Protein AF-A0A7C9UUK6-F1 (afdb_monomer)

Radius of gyration: 20.57 Å; Cα contacts (8 Å, |Δi|>4): 82; chains: 1; bounding box: 44×15×64 Å

Secondary structure (DSSP, 8-state):
-HHHHHHHHHS--HHHHHHHHHHHHHHHHHHHHHHHHHHHHHHHHHHTT---TTS--S-HHHHHHHHHHHHHHHHHHHHHHHHHHHHHHH--

Organism: NCBI:txid908842

pLDDT: mean 72.05, std 8.3, range [51.25, 84.81]

Solvent-accessible surface area (backbone atoms only — not comparable to full-atom values): 4800 Å² total; per-residue (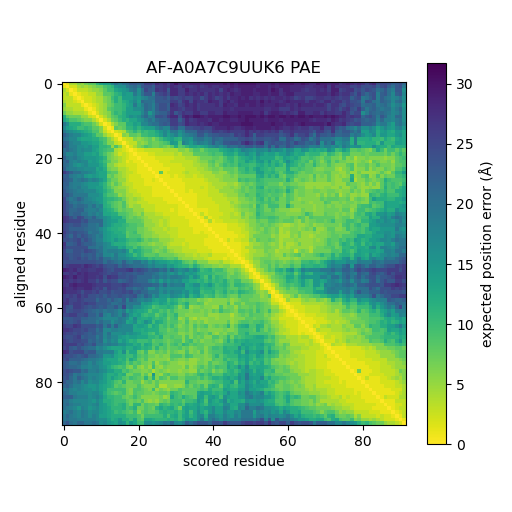Å²): 120,66,66,60,56,49,52,60,62,71,46,65,48,66,74,57,55,26,53,51,34,31,49,51,10,50,49,41,32,53,52,27,50,52,52,20,50,48,28,37,51,52,16,48,37,47,68,72,68,44,86,56,94,86,56,78,97,58,64,33,66,57,35,34,50,46,17,50,64,56,24,50,60,44,35,52,51,12,49,50,31,34,52,50,21,47,52,58,61,77,75,107

Nearest PDB structures (foldseek):
  3ja6-assembly1_I  TM=7.180E-01  e=5.378E+00  Escherichia coli
  7a0g-assembly1_JJJ  TM=5.455E-01  e=4.286E+00  Serratia marcescens
  7a0g-assembly1_III  TM=6.544E-01  e=6.024E+00  Serratia marcescens
  6s1k-assembly1_I  TM=4.742E-01  e=6.024E+00  Es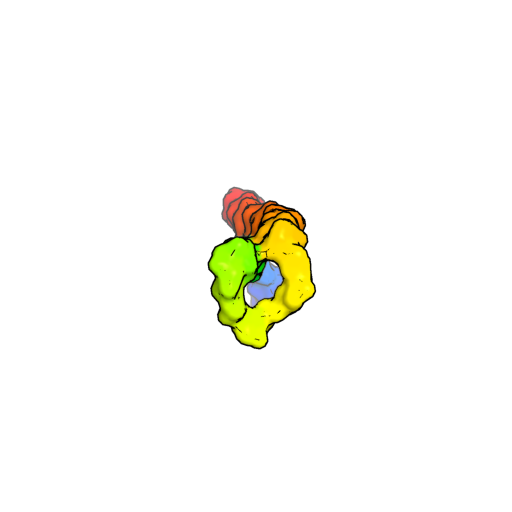cherichia coli str. K-12 substr. MG1655star

Mean predicted aligned error: 12.28 Å

Structure (mmCIF, N/CA/C/O backbone):
data_AF-A0A7C9UUK6-F1
#
_entry.id   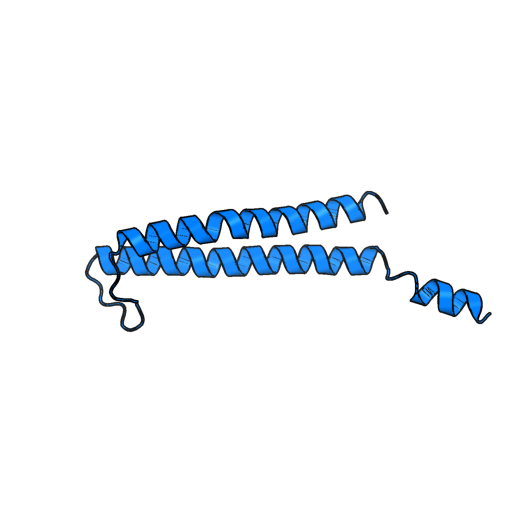AF-A0A7C9UUK6-F1
#
loop_
_atom_site.group_PDB
_atom_site.id
_atom_site.type_symbol
_atom_site.label_atom_id
_atom_site.label_alt_id
_atom_site.label_comp_id
_atom_site.label_asym_id
_atom_site.label_entity_id
_atom_site.label_seq_id
_atom_site.pdbx_PDB_ins_code
_atom_site.Cartn_x
_atom_site.Cartn_y
_atom_site.Cartn_z
_atom_site.occupancy
_atom_site.B_iso_or_equiv
_atom_site.auth_seq_id
_atom_site.auth_comp_id
_atom_site.auth_asym_id
_atom_site.auth_atom_id
_atom_site.pdbx_PDB_model_num
ATOM 1 N N . MET A 1 1 ? -16.878 -5.799 44.983 1.00 60.25 1 MET A N 1
ATOM 2 C CA . MET A 1 1 ? -15.705 -4.937 44.668 1.00 60.25 1 MET A CA 1
ATOM 3 C C . MET A 1 1 ? -14.717 -5.578 43.681 1.00 60.25 1 MET A C 1
ATOM 5 O O . MET A 1 1 ? -14.145 -4.858 42.871 1.00 60.25 1 MET A O 1
ATOM 9 N N . ILE A 1 2 ? -14.504 -6.903 43.712 1.00 61.56 2 ILE A N 1
ATOM 10 C CA . ILE A 1 2 ? -13.606 -7.602 42.767 1.00 61.56 2 ILE A CA 1
ATOM 11 C C . ILE A 1 2 ? -14.270 -7.801 41.392 1.00 61.56 2 ILE A C 1
ATOM 13 O O . ILE A 1 2 ? -13.632 -7.541 40.373 1.00 61.56 2 ILE A O 1
ATOM 17 N N . GLU A 1 3 ? -15.561 -8.145 41.350 1.00 58.78 3 GLU A N 1
ATOM 18 C CA . GLU A 1 3 ? -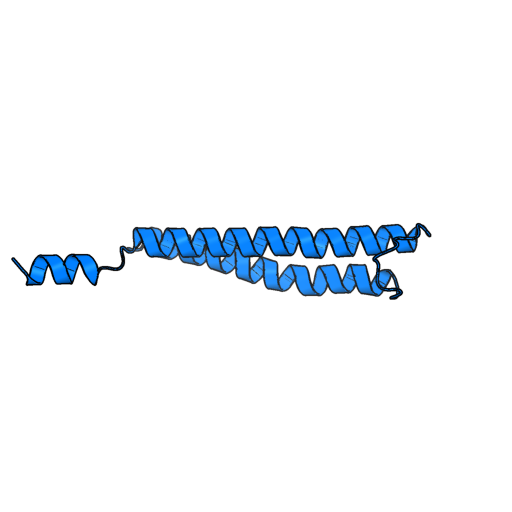16.315 -8.318 40.094 1.00 58.78 3 GLU A CA 1
ATOM 19 C C . GLU A 1 3 ? -16.361 -7.055 39.225 1.00 58.78 3 GLU A C 1
ATOM 21 O O . GLU A 1 3 ? -16.186 -7.145 38.013 1.00 58.78 3 GLU A O 1
ATOM 26 N N . ASP A 1 4 ? -16.478 -5.867 39.8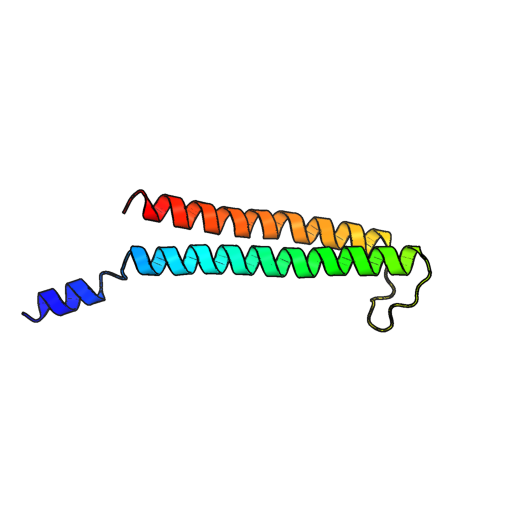26 1.00 60.34 4 ASP A N 1
ATOM 27 C CA . ASP A 1 4 ? -16.434 -4.597 39.086 1.00 60.34 4 ASP A CA 1
ATOM 28 C C . ASP A 1 4 ? -15.068 -4.327 38.448 1.00 60.34 4 ASP A C 1
ATOM 30 O O . ASP A 1 4 ? -14.979 -3.796 37.338 1.00 60.34 4 ASP A O 1
ATOM 34 N N . LYS A 1 5 ? -13.976 -4.711 39.121 1.00 61.12 5 LYS A N 1
ATOM 35 C CA . LYS A 1 5 ? -12.622 -4.597 38.562 1.00 61.12 5 LYS A CA 1
ATOM 36 C C . LYS A 1 5 ? -12.404 -5.583 37.415 1.00 61.12 5 LYS A C 1
ATOM 38 O O . LYS A 1 5 ? -11.718 -5.231 36.458 1.00 61.12 5 LYS A O 1
ATOM 43 N N . VAL A 1 6 ? -12.980 -6.783 37.491 1.00 62.66 6 VAL A N 1
ATOM 44 C CA . VAL A 1 6 ? -12.900 -7.792 36.423 1.00 62.66 6 VAL A CA 1
ATOM 45 C C . VAL A 1 6 ? -13.769 -7.390 35.227 1.00 62.66 6 VAL A C 1
ATOM 47 O O . VAL A 1 6 ? -13.264 -7.389 34.106 1.00 62.66 6 VAL A O 1
ATOM 50 N N . ARG A 1 7 ? -15.002 -6.905 35.443 1.00 58.94 7 ARG A N 1
ATOM 51 C CA . ARG A 1 7 ? -15.861 -6.338 34.382 1.00 58.94 7 ARG A CA 1
ATOM 52 C C . ARG A 1 7 ? -15.200 -5.171 33.650 1.00 58.94 7 ARG A C 1
ATOM 54 O O . ARG A 1 7 ? -15.247 -5.124 32.427 1.00 58.94 7 ARG A O 1
ATOM 61 N N . ARG A 1 8 ? -14.521 -4.265 34.364 1.00 57.81 8 ARG A N 1
ATOM 62 C CA . ARG A 1 8 ? -13.788 -3.143 33.742 1.00 57.81 8 ARG A CA 1
ATOM 63 C C . ARG A 1 8 ? -12.535 -3.559 32.965 1.00 57.81 8 ARG A C 1
ATOM 65 O O . ARG A 1 8 ? -12.098 -2.794 32.114 1.00 57.81 8 ARG A O 1
ATOM 72 N N . ARG A 1 9 ? -11.940 -4.725 33.253 1.00 56.75 9 ARG A N 1
ATOM 73 C CA . ARG A 1 9 ? -10.807 -5.270 32.478 1.00 56.75 9 ARG A CA 1
ATOM 74 C C . ARG A 1 9 ? -11.254 -6.130 31.293 1.00 56.75 9 ARG A C 1
ATOM 76 O O . ARG A 1 9 ? -10.558 -6.139 30.286 1.00 56.75 9 ARG A O 1
ATOM 83 N N . MET A 1 10 ? -12.385 -6.832 31.412 1.00 51.25 10 MET A N 1
ATOM 84 C CA . MET A 1 10 ? -12.992 -7.618 30.325 1.00 51.25 10 MET A CA 1
ATOM 85 C C . MET A 1 10 ? -13.741 -6.755 29.312 1.00 51.25 10 MET A C 1
ATOM 87 O O . MET A 1 10 ? -13.830 -7.129 28.147 1.00 51.25 10 MET A O 1
ATOM 91 N N . ALA A 1 11 ? -14.198 -5.568 29.715 1.00 52.19 11 ALA A N 1
ATOM 92 C CA . ALA A 1 11 ? -14.468 -4.483 28.788 1.00 52.19 11 ALA A CA 1
ATOM 93 C C . ALA A 1 11 ? -13.129 -4.012 28.200 1.00 52.19 11 ALA A C 1
ATOM 95 O O . ALA A 1 11 ? -12.579 -2.986 28.601 1.00 52.19 11 ALA A O 1
ATOM 96 N N . VAL A 1 12 ? -12.574 -4.784 27.260 1.00 53.44 12 VAL A N 1
ATOM 97 C CA . VAL A 1 12 ? -11.663 -4.250 26.249 1.00 53.44 12 VAL A CA 1
ATOM 98 C C . VAL A 1 12 ? -12.372 -3.013 25.729 1.00 53.44 12 VAL A C 1
ATOM 100 O O . VAL A 1 12 ? -13.409 -3.136 25.087 1.00 53.44 12 VAL A O 1
ATOM 103 N N . GLN A 1 13 ? -11.905 -1.835 26.158 1.00 55.19 13 GLN A N 1
ATOM 104 C CA . GLN A 1 13 ? -12.634 -0.591 25.945 1.00 55.19 13 GLN A CA 1
ATOM 105 C C . GLN A 1 13 ? -12.990 -0.519 24.458 1.00 55.19 13 GLN A C 1
ATOM 107 O O . GLN A 1 13 ? -12.058 -0.485 23.647 1.00 55.19 13 GLN A O 1
ATOM 112 N N . PRO A 1 14 ? -14.278 -0.504 24.078 1.00 55.12 14 PRO A N 1
ATOM 113 C CA . PRO A 1 14 ? -14.662 -0.470 22.668 1.0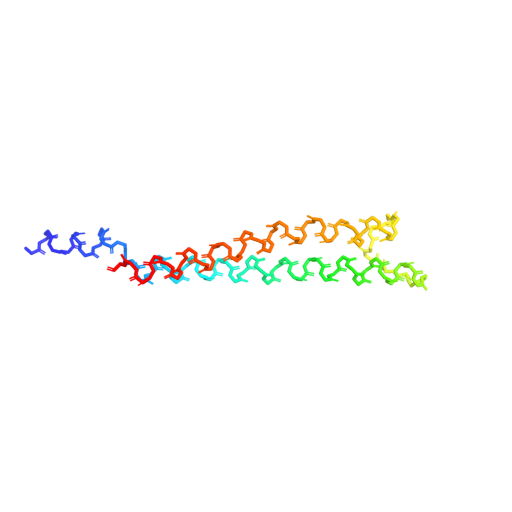0 55.12 14 PRO A CA 1
ATOM 114 C C . PRO A 1 14 ? -13.995 0.721 21.958 1.00 55.12 14 PRO A C 1
ATOM 116 O O . PRO A 1 14 ? -13.459 0.587 20.859 1.00 55.12 14 PRO A O 1
ATOM 119 N N . GLY A 1 15 ? -13.828 1.843 22.671 1.00 58.00 15 GLY A N 1
ATOM 120 C CA . GLY A 1 15 ? -13.062 3.000 22.199 1.00 58.00 15 GLY A CA 1
ATOM 121 C C . GLY A 1 15 ? -11.558 2.767 21.970 1.00 58.00 15 GLY A C 1
ATOM 122 O O . GLY A 1 15 ? -10.955 3.451 21.147 1.00 58.00 15 GLY A O 1
ATOM 123 N N . ARG A 1 16 ? -10.919 1.813 22.656 1.00 61.22 16 ARG A N 1
ATOM 124 C CA . ARG A 1 16 ? -9.501 1.460 22.460 1.00 61.22 16 ARG A CA 1
ATOM 125 C C . ARG A 1 16 ? -9.323 0.469 21.306 1.00 61.22 16 ARG A C 1
ATOM 127 O O . ARG A 1 16 ? -8.352 0.596 20.565 1.00 61.22 16 ARG A O 1
ATOM 134 N N . MET A 1 17 ? -10.268 -0.453 21.113 1.00 58.78 17 MET A N 1
ATOM 135 C CA . MET A 1 17 ? -10.281 -1.370 19.964 1.00 58.78 17 MET A CA 1
ATOM 136 C C . MET A 1 17 ? -10.521 -0.611 18.646 1.00 58.78 17 MET A C 1
ATOM 138 O O . MET A 1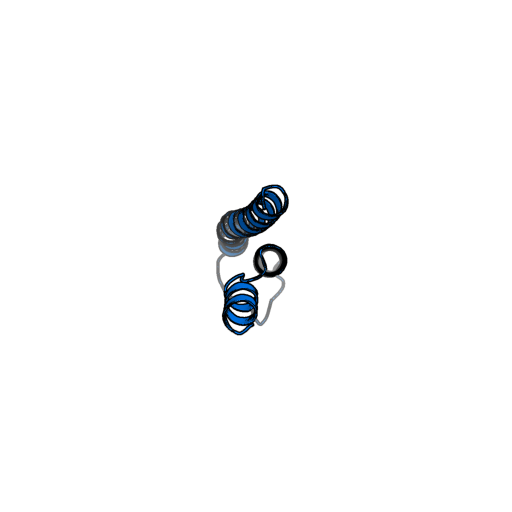 17 ? -9.803 -0.840 17.675 1.00 58.78 17 MET A O 1
ATOM 142 N N . ASN A 1 18 ? -11.409 0.391 18.649 1.00 67.50 18 ASN A N 1
ATOM 143 C CA . ASN A 1 18 ? -11.629 1.272 17.493 1.00 67.50 18 ASN A CA 1
ATOM 144 C C . ASN A 1 18 ? -10.402 2.073 17.080 1.00 67.50 18 ASN A C 1
ATOM 146 O O . ASN A 1 18 ? -10.079 2.153 15.896 1.00 67.50 18 ASN A O 1
ATOM 150 N N . LYS A 1 19 ? -9.683 2.651 18.047 1.00 72.50 19 LYS A N 1
ATOM 151 C CA . LYS A 1 19 ? -8.472 3.427 17.748 1.00 72.50 19 LYS A CA 1
ATOM 152 C C . LYS A 1 19 ? -7.396 2.565 17.094 1.00 72.50 19 LYS A C 1
ATOM 154 O O . LYS A 1 19 ? -6.736 3.042 16.179 1.00 72.50 19 LYS A O 1
ATOM 159 N N . LEU A 1 20 ? -7.249 1.309 17.524 1.00 80.19 20 LEU A N 1
ATOM 160 C CA . LEU A 1 20 ? -6.297 0.366 16.933 1.00 80.19 20 LEU A CA 1
ATOM 161 C C . LEU A 1 20 ? -6.693 -0.045 15.509 1.00 80.19 20 LEU A C 1
ATOM 163 O O . LEU A 1 20 ? -5.821 -0.092 14.647 1.00 80.19 20 LEU A O 1
ATOM 167 N N . ALA A 1 21 ? -7.981 -0.281 15.241 1.00 74.12 21 ALA A N 1
ATOM 168 C CA . ALA A 1 21 ? -8.468 -0.616 13.899 1.00 74.12 21 ALA A CA 1
ATOM 169 C C . ALA A 1 21 ? -8.261 0.534 12.898 1.00 74.12 21 ALA A C 1
ATOM 171 O O . ALA A 1 21 ? -7.773 0.315 11.790 1.00 74.12 21 ALA A O 1
ATOM 172 N N . ILE A 1 22 ? -8.550 1.772 13.313 1.00 74.69 22 ILE A N 1
ATOM 173 C CA . ILE A 1 22 ? -8.334 2.969 12.487 1.00 74.69 22 ILE A CA 1
ATOM 174 C C . ILE A 1 22 ? -6.835 3.196 12.236 1.00 74.69 22 ILE A C 1
ATOM 176 O O . ILE A 1 22 ? -6.442 3.452 11.099 1.00 74.69 22 ILE A O 1
ATOM 180 N N . LEU A 1 23 ? -5.987 3.059 13.264 1.00 81.31 23 LEU A N 1
ATOM 181 C CA . LEU A 1 23 ? -4.528 3.166 13.123 1.00 81.31 23 LEU A CA 1
ATOM 182 C C . LEU A 1 23 ? -3.961 2.093 12.194 1.00 81.31 23 LEU A C 1
ATOM 184 O O . LEU A 1 23 ? -3.140 2.408 11.336 1.00 81.31 23 LEU A O 1
ATOM 188 N N . ALA A 1 24 ? -4.413 0.846 12.334 1.00 78.88 24 ALA A N 1
ATOM 189 C CA . ALA A 1 24 ? -4.013 -0.245 11.456 1.00 78.88 24 ALA A CA 1
ATOM 190 C C . ALA A 1 24 ? -4.433 0.033 10.004 1.00 78.88 24 ALA A C 1
ATOM 192 O O . ALA A 1 24 ? -3.613 -0.103 9.101 1.00 78.88 24 ALA A O 1
ATOM 193 N N . GLY A 1 25 ? -5.662 0.506 9.777 1.00 72.69 25 GLY A N 1
ATOM 194 C CA . GLY A 1 25 ? -6.133 0.903 8.450 1.00 72.69 25 GLY A CA 1
ATOM 195 C C . GLY A 1 25 ? -5.298 2.029 7.831 1.00 72.69 25 GLY A C 1
ATOM 196 O O . GLY A 1 25 ? -4.869 1.918 6.683 1.00 72.69 25 GLY A O 1
ATOM 197 N N . MET A 1 26 ? -4.975 3.073 8.602 1.00 78.12 26 MET A N 1
ATOM 198 C CA . MET A 1 26 ? -4.098 4.155 8.135 1.00 78.12 26 MET A CA 1
ATOM 199 C C . MET A 1 26 ? -2.668 3.685 7.855 1.00 78.12 26 MET A C 1
ATOM 201 O O . MET A 1 26 ? -2.074 4.113 6.865 1.00 78.12 26 MET A O 1
ATOM 205 N N . ALA A 1 27 ? -2.117 2.793 8.681 1.00 80.69 27 ALA A N 1
ATOM 206 C CA . ALA A 1 27 ? -0.792 2.221 8.462 1.00 80.69 27 ALA A CA 1
ATOM 207 C C . ALA A 1 27 ? -0.747 1.401 7.165 1.00 80.69 27 ALA A C 1
ATOM 209 O O . ALA A 1 27 ? 0.159 1.584 6.355 1.00 80.69 27 ALA A O 1
ATOM 210 N N . VAL A 1 28 ? -1.759 0.562 6.926 1.00 78.50 28 VAL A N 1
ATOM 211 C CA . VAL A 1 28 ? -1.894 -0.227 5.692 1.00 78.50 28 VAL A CA 1
ATOM 212 C C . VAL A 1 28 ? -2.007 0.684 4.468 1.00 78.50 28 VAL A C 1
ATOM 214 O O . VAL A 1 28 ? -1.291 0.472 3.491 1.00 78.50 28 VAL A O 1
ATOM 217 N N . LEU A 1 29 ? -2.834 1.733 4.524 1.00 77.94 29 LEU A N 1
ATOM 218 C CA . LEU A 1 29 ? -2.963 2.713 3.437 1.00 77.94 29 LEU A CA 1
ATOM 219 C C . LEU A 1 29 ? -1.636 3.421 3.143 1.00 77.94 29 LEU A C 1
ATOM 221 O O . LEU A 1 29 ? -1.224 3.509 1.989 1.00 77.94 29 LEU A O 1
ATOM 225 N N . SER A 1 30 ? -0.951 3.881 4.189 1.00 77.56 30 SER A N 1
ATOM 226 C CA . SER A 1 30 ? 0.311 4.617 4.071 1.00 77.56 30 SER A CA 1
ATOM 227 C C . SER A 1 30 ? 1.418 3.747 3.476 1.00 77.56 30 SER A C 1
ATOM 229 O O . SER A 1 30 ? 2.106 4.171 2.551 1.00 77.56 30 SER A O 1
ATOM 231 N N . LEU A 1 31 ? 1.556 2.506 3.956 1.00 80.56 31 LEU A N 1
ATOM 232 C CA . LEU A 1 31 ? 2.539 1.548 3.444 1.00 80.56 31 LEU A CA 1
ATOM 233 C C . LEU A 1 31 ? 2.236 1.133 2.001 1.00 80.56 31 LEU A C 1
ATOM 235 O O . LEU A 1 31 ? 3.157 1.011 1.197 1.00 80.56 31 LEU A O 1
ATOM 239 N N . SER A 1 32 ? 0.959 0.976 1.649 1.00 74.69 32 SER A N 1
ATOM 240 C CA . SER A 1 32 ? 0.542 0.642 0.280 1.00 74.69 32 SER A CA 1
ATOM 241 C C . SER A 1 32 ? 0.805 1.782 -0.693 1.00 74.69 32 SER A C 1
ATOM 243 O O . SER A 1 32 ? 1.286 1.544 -1.797 1.00 74.69 32 SER A O 1
ATOM 245 N N . ALA A 1 33 ? 0.533 3.021 -0.279 1.00 74.44 33 ALA A N 1
ATOM 246 C CA . ALA A 1 33 ? 0.833 4.206 -1.073 1.00 74.44 33 ALA A CA 1
ATOM 247 C C . ALA A 1 33 ? 2.344 4.365 -1.289 1.00 74.44 33 ALA A C 1
ATOM 249 O O . ALA A 1 33 ? 2.773 4.656 -2.403 1.00 74.44 33 ALA A O 1
ATOM 250 N N . LEU A 1 34 ? 3.156 4.107 -0.257 1.00 80.94 34 LEU A N 1
ATOM 251 C CA . LEU A 1 34 ? 4.616 4.117 -0.365 1.00 80.94 34 LEU A CA 1
ATOM 252 C C . LEU A 1 34 ? 5.134 3.016 -1.298 1.00 80.94 34 LEU A C 1
ATOM 254 O O . LEU A 1 34 ? 5.950 3.294 -2.174 1.00 80.94 34 LEU A O 1
ATOM 258 N N . ALA A 1 35 ? 4.652 1.783 -1.141 1.00 79.88 35 ALA A N 1
ATOM 259 C CA . ALA A 1 35 ? 5.077 0.650 -1.958 1.00 79.88 35 ALA A CA 1
ATOM 260 C C . ALA A 1 35 ? 4.636 0.798 -3.425 1.00 79.88 35 ALA A C 1
ATOM 262 O O . ALA A 1 35 ? 5.449 0.643 -4.336 1.00 79.88 35 ALA A O 1
ATOM 263 N N . GLY A 1 36 ? 3.370 1.153 -3.659 1.00 78.38 36 GLY A N 1
ATOM 264 C CA . GLY A 1 36 ? 2.822 1.385 -4.994 1.00 78.38 36 GLY A CA 1
ATOM 265 C C . GLY A 1 36 ? 3.453 2.601 -5.674 1.00 78.38 36 GLY A C 1
ATOM 266 O O . GLY A 1 36 ? 3.888 2.506 -6.819 1.00 78.38 36 GLY A O 1
ATOM 267 N N . GLY A 1 37 ? 3.585 3.720 -4.957 1.00 75.00 37 GLY A N 1
ATOM 268 C CA . GLY A 1 37 ? 4.256 4.923 -5.451 1.00 75.00 37 GLY A CA 1
ATOM 269 C C . GLY A 1 37 ? 5.724 4.670 -5.791 1.00 75.00 37 GLY A C 1
ATOM 270 O O . GLY A 1 37 ? 6.182 5.073 -6.857 1.00 75.00 37 GLY A O 1
ATOM 271 N N . GLY A 1 38 ? 6.444 3.928 -4.946 1.00 79.25 38 GLY A N 1
ATOM 272 C CA . GLY A 1 38 ? 7.820 3.509 -5.212 1.00 79.25 38 GLY A CA 1
ATOM 273 C C . GLY A 1 38 ? 7.940 2.650 -6.472 1.00 79.25 38 GLY A C 1
ATOM 274 O O . GLY A 1 38 ? 8.780 2.932 -7.323 1.00 79.25 38 GLY A O 1
ATOM 275 N N . ALA A 1 39 ? 7.066 1.654 -6.642 1.00 76.62 39 ALA A N 1
ATOM 276 C CA . ALA A 1 39 ? 7.047 0.806 -7.835 1.00 76.62 39 ALA A CA 1
ATOM 277 C C . ALA A 1 39 ? 6.749 1.600 -9.121 1.00 76.62 39 ALA A C 1
ATOM 279 O O . ALA A 1 39 ? 7.403 1.381 -10.142 1.00 76.62 39 ALA A O 1
ATOM 280 N N . ILE A 1 40 ? 5.821 2.564 -9.066 1.00 76.44 40 ILE A N 1
ATOM 281 C CA . ILE A 1 40 ? 5.496 3.449 -10.195 1.00 76.44 40 ILE A CA 1
ATOM 282 C C . ILE A 1 40 ? 6.683 4.354 -10.537 1.00 76.44 40 ILE A C 1
ATOM 284 O O . ILE A 1 40 ? 7.049 4.459 -11.708 1.00 76.44 40 ILE A O 1
ATOM 288 N N . VAL A 1 41 ? 7.310 4.987 -9.542 1.00 79.12 41 VAL A N 1
ATOM 289 C CA . VAL A 1 41 ? 8.470 5.868 -9.752 1.00 79.12 41 VAL A CA 1
ATOM 290 C C . VAL A 1 41 ? 9.644 5.084 -10.332 1.00 79.12 41 VAL A C 1
ATOM 292 O O . VAL A 1 41 ? 10.223 5.511 -11.327 1.00 79.12 41 VAL A O 1
ATOM 295 N N . VAL A 1 42 ? 9.963 3.912 -9.779 1.00 78.62 42 VAL A N 1
ATOM 296 C CA . VAL A 1 42 ? 11.046 3.054 -10.284 1.00 78.62 42 VAL A CA 1
ATOM 297 C C . VAL A 1 42 ? 10.750 2.568 -11.703 1.00 78.62 42 VAL A C 1
ATOM 299 O O . VAL A 1 42 ? 11.618 2.679 -12.566 1.00 78.62 42 VAL A O 1
ATOM 302 N N . GLY A 1 43 ? 9.531 2.095 -11.977 1.00 72.88 43 GLY A N 1
ATOM 303 C CA . GLY A 1 43 ? 9.124 1.683 -13.323 1.00 72.88 43 GLY A CA 1
ATOM 304 C C . GLY A 1 43 ? 9.190 2.832 -14.333 1.00 72.88 43 GLY A C 1
ATOM 305 O O . GLY A 1 43 ? 9.645 2.634 -15.456 1.00 72.88 43 GLY A O 1
ATOM 306 N N . THR A 1 44 ? 8.824 4.051 -13.924 1.00 76.12 44 THR A N 1
ATOM 307 C CA . THR A 1 44 ? 8.911 5.258 -14.767 1.00 76.12 44 THR A CA 1
ATOM 308 C C . THR A 1 44 ? 10.362 5.654 -15.038 1.00 76.12 44 THR A C 1
ATOM 310 O O . THR A 1 44 ? 10.715 5.940 -16.178 1.00 76.12 44 THR A O 1
ATOM 313 N N . LEU A 1 45 ? 11.228 5.626 -14.021 1.00 77.81 45 LEU A N 1
ATOM 314 C CA . LEU A 1 45 ? 12.658 5.913 -14.171 1.00 77.81 45 LEU A CA 1
ATOM 315 C C . LEU A 1 45 ? 13.341 4.911 -15.108 1.00 77.81 45 LEU A C 1
ATOM 317 O O . LEU A 1 45 ? 14.080 5.323 -15.998 1.00 77.81 45 LEU A O 1
ATOM 321 N N . GLN A 1 46 ? 13.034 3.619 -14.971 1.00 77.12 46 GLN A N 1
ATOM 322 C CA . GLN A 1 46 ? 13.511 2.592 -15.899 1.00 77.12 46 GLN A CA 1
ATOM 323 C C . GLN A 1 46 ? 12.990 2.812 -17.326 1.00 77.12 46 GLN A C 1
ATOM 325 O O . GLN A 1 46 ? 13.729 2.599 -18.284 1.00 77.12 46 GLN A O 1
ATOM 330 N N . TRP A 1 47 ? 11.744 3.271 -17.484 1.00 76.62 47 TRP A N 1
ATOM 331 C CA . TRP A 1 47 ? 11.174 3.604 -18.794 1.00 76.62 47 TRP A CA 1
ATOM 332 C C . TRP A 1 47 ? 11.888 4.787 -19.463 1.00 76.62 47 TRP A C 1
ATOM 334 O O . TRP A 1 47 ? 12.068 4.796 -20.676 1.00 76.62 47 TRP A O 1
ATOM 344 N N . LEU A 1 48 ? 12.357 5.750 -18.665 1.00 80.38 48 LEU A N 1
ATOM 345 C CA . LEU A 1 48 ? 13.160 6.895 -19.105 1.00 80.38 48 LEU A CA 1
ATOM 346 C C . LEU A 1 48 ? 14.654 6.561 -19.296 1.00 80.38 48 LEU A C 1
ATOM 348 O O . LEU A 1 48 ? 15.441 7.450 -19.612 1.00 80.38 48 LEU A O 1
ATOM 352 N N . GLY A 1 49 ? 15.062 5.301 -19.099 1.00 74.38 49 GLY A N 1
ATOM 353 C CA . GLY A 1 49 ? 16.455 4.863 -19.227 1.00 74.38 49 GLY A CA 1
ATOM 354 C C . GLY A 1 49 ? 17.360 5.275 -18.060 1.00 74.38 49 GLY A C 1
ATOM 355 O O . GLY A 1 49 ? 18.580 5.141 -18.156 1.00 74.38 49 GLY A O 1
ATOM 356 N N . ALA A 1 50 ? 16.795 5.764 -16.952 1.00 74.88 50 ALA A N 1
ATOM 357 C CA . ALA A 1 50 ? 17.553 6.071 -15.748 1.00 74.88 50 ALA A CA 1
ATOM 358 C C . ALA A 1 50 ? 17.884 4.776 -14.991 1.00 74.88 50 ALA A C 1
ATOM 360 O O . ALA A 1 50 ? 17.000 3.989 -14.641 1.00 74.88 50 ALA A O 1
ATOM 361 N N . VAL A 1 51 ? 19.173 4.557 -14.718 1.00 64.19 51 VAL A N 1
ATOM 362 C CA . VAL A 1 51 ? 19.636 3.393 -13.958 1.00 64.19 51 VAL A CA 1
ATOM 363 C C . VAL A 1 51 ? 19.225 3.575 -12.502 1.00 64.19 51 VAL A C 1
ATOM 365 O O . VAL A 1 51 ? 19.787 4.400 -11.787 1.00 64.19 51 VAL A O 1
ATOM 368 N N . ALA A 1 52 ? 18.241 2.802 -12.050 1.00 62.88 52 ALA A N 1
ATOM 369 C CA . ALA A 1 52 ? 17.918 2.690 -10.636 1.00 62.88 52 ALA A CA 1
ATOM 370 C C . ALA A 1 52 ? 18.746 1.526 -10.047 1.00 62.88 52 ALA A C 1
ATOM 372 O O . ALA A 1 52 ? 18.407 0.364 -10.291 1.00 62.88 52 ALA A O 1
ATOM 373 N N . PRO A 1 53 ? 19.830 1.799 -9.288 1.00 64.38 53 PRO A N 1
ATOM 374 C CA . PRO A 1 53 ? 20.815 0.786 -8.880 1.00 64.38 53 PRO A CA 1
ATOM 375 C C . PRO A 1 53 ? 20.248 -0.317 -7.974 1.00 64.38 53 PRO A C 1
ATOM 377 O O . PRO A 1 53 ? 20.835 -1.387 -7.871 1.00 64.38 53 PRO A O 1
ATOM 380 N N . PHE A 1 54 ? 19.091 -0.081 -7.352 1.00 68.81 54 PHE A N 1
ATOM 381 C CA . PHE A 1 54 ? 18.397 -1.039 -6.483 1.00 68.81 54 PHE A CA 1
ATOM 382 C C . PHE A 1 54 ? 17.127 -1.617 -7.120 1.00 68.81 54 PHE A C 1
ATOM 384 O O . PHE A 1 54 ? 16.331 -2.264 -6.442 1.00 68.81 54 PHE A O 1
ATOM 391 N N . SER A 1 55 ? 16.891 -1.342 -8.405 1.00 61.38 55 SER A N 1
ATOM 392 C CA . SER A 1 55 ? 15.674 -1.781 -9.081 1.00 61.38 55 SER A CA 1
ATOM 393 C C . SER A 1 55 ? 15.826 -3.189 -9.669 1.00 61.38 55 SER A C 1
ATOM 395 O O . SER A 1 55 ? 16.846 -3.487 -10.300 1.00 61.38 55 SER A O 1
ATOM 397 N N . PRO A 1 56 ? 14.819 -4.066 -9.506 1.00 64.75 56 PRO A N 1
ATOM 398 C CA . PRO A 1 56 ? 14.763 -5.317 -10.250 1.00 64.75 56 PRO A CA 1
ATOM 399 C C . PRO A 1 56 ? 14.803 -5.014 -11.754 1.00 64.75 56 PRO A C 1
ATOM 401 O O . PRO A 1 56 ? 14.051 -4.158 -12.218 1.00 64.75 56 PRO A O 1
ATOM 404 N N . HIS A 1 57 ? 15.650 -5.714 -12.519 1.00 68.69 57 HIS A N 1
ATOM 405 C CA . HIS A 1 57 ? 15.714 -5.621 -13.989 1.00 68.69 57 HIS A CA 1
ATOM 406 C C . HIS A 1 57 ? 14.498 -6.301 -14.643 1.00 68.69 57 HIS A C 1
ATOM 408 O O . HIS A 1 57 ? 14.615 -7.254 -15.410 1.00 68.69 57 HIS A O 1
ATOM 414 N N . TRP A 1 58 ? 13.302 -5.876 -14.261 1.00 66.81 58 TRP A N 1
ATOM 415 C CA . TRP A 1 58 ? 12.043 -6.368 -14.798 1.00 66.81 58 TRP A CA 1
ATOM 416 C C . TRP A 1 58 ? 11.530 -5.388 -15.852 1.00 66.81 58 TRP A C 1
ATOM 418 O O . TRP A 1 58 ? 11.913 -4.218 -15.831 1.00 66.81 58 TRP A O 1
ATOM 428 N N . PRO A 1 59 ? 10.663 -5.825 -16.782 1.00 77.12 59 PRO A N 1
ATOM 429 C CA . PRO A 1 59 ? 10.047 -4.912 -17.732 1.00 77.12 59 PRO A CA 1
ATOM 430 C C . PRO A 1 59 ? 9.379 -3.741 -16.986 1.00 77.12 59 PRO A C 1
ATOM 432 O O . PRO A 1 59 ? 8.559 -3.989 -16.097 1.00 77.12 59 PRO A O 1
ATOM 435 N N . PRO A 1 60 ? 9.656 -2.474 -17.328 1.00 72.94 60 PRO A N 1
ATOM 436 C CA . PRO A 1 60 ? 9.148 -1.317 -16.583 1.00 72.94 60 PRO A CA 1
ATOM 437 C C . PRO A 1 60 ? 7.614 -1.300 -16.482 1.00 72.94 60 PRO A C 1
ATOM 439 O O . PRO A 1 60 ? 7.053 -0.942 -15.447 1.00 72.94 60 PRO A O 1
ATOM 442 N N . GLN A 1 61 ? 6.922 -1.794 -17.516 1.00 77.56 61 GLN A N 1
ATOM 443 C CA . GLN A 1 61 ? 5.463 -1.954 -17.514 1.00 77.56 61 GLN A CA 1
ATOM 444 C C . GLN A 1 61 ? 4.989 -2.910 -16.413 1.00 77.56 61 GLN A C 1
ATOM 446 O O . GLN A 1 61 ? 3.977 -2.652 -15.769 1.00 77.56 61 GLN A O 1
ATOM 451 N N . SER A 1 62 ? 5.727 -3.993 -16.160 1.00 78.25 62 SER A N 1
ATOM 452 C CA . SER A 1 62 ? 5.380 -4.966 -15.121 1.00 78.25 62 SER A CA 1
ATOM 453 C C . SER A 1 62 ? 5.573 -4.423 -13.704 1.00 78.25 62 SER A C 1
ATOM 455 O O . SER A 1 62 ? 4.817 -4.804 -12.816 1.00 78.25 62 SER A O 1
ATOM 457 N N . LEU A 1 63 ? 6.493 -3.474 -13.490 1.00 72.06 63 LEU A N 1
ATOM 458 C CA . LEU A 1 63 ? 6.635 -2.783 -12.203 1.00 72.06 63 LEU A CA 1
ATOM 459 C C . LEU A 1 63 ? 5.493 -1.795 -11.952 1.00 72.06 63 LEU A C 1
ATOM 461 O O . LEU A 1 63 ? 4.941 -1.769 -10.854 1.00 72.06 63 LEU A O 1
ATOM 465 N N . VAL A 1 64 ? 5.092 -1.028 -12.970 1.00 73.44 64 VAL A N 1
ATOM 466 C CA . VAL A 1 64 ? 3.960 -0.091 -12.866 1.00 73.44 64 VAL A CA 1
ATOM 467 C C . VAL A 1 64 ? 2.647 -0.852 -12.661 1.00 73.44 64 VAL A C 1
ATOM 469 O O . VAL A 1 64 ? 1.892 -0.555 -11.736 1.00 73.44 64 VAL A O 1
ATOM 472 N N . VAL A 1 65 ? 2.390 -1.875 -13.482 1.00 76.88 65 VAL A N 1
ATOM 473 C CA . VAL A 1 65 ? 1.184 -2.709 -13.380 1.00 76.88 65 VAL A CA 1
ATOM 474 C C . VAL A 1 65 ? 1.193 -3.521 -12.088 1.00 76.88 65 VAL A C 1
ATOM 476 O O . VAL A 1 65 ? 0.172 -3.581 -11.415 1.00 76.88 65 VAL A O 1
ATOM 479 N N . GLY A 1 66 ? 2.335 -4.086 -11.688 1.00 76.19 66 GLY A N 1
ATOM 480 C CA . GLY A 1 66 ? 2.482 -4.795 -10.416 1.00 76.19 66 GLY A CA 1
ATOM 481 C C . GLY A 1 66 ? 2.240 -3.888 -9.208 1.00 76.19 66 GLY A C 1
ATOM 482 O O . GLY A 1 66 ? 1.524 -4.275 -8.286 1.00 76.19 66 GLY A O 1
ATOM 483 N N . GLY A 1 67 ? 2.752 -2.654 -9.240 1.00 71.56 67 GLY A N 1
ATOM 484 C CA . GLY A 1 67 ? 2.504 -1.639 -8.214 1.00 71.56 67 GLY A CA 1
ATOM 485 C C . GLY A 1 67 ? 1.027 -1.260 -8.094 1.00 71.56 67 GLY A C 1
ATOM 486 O O . GLY A 1 67 ? 0.503 -1.183 -6.985 1.00 71.56 67 GLY A O 1
ATOM 487 N N . LEU A 1 68 ? 0.326 -1.096 -9.219 1.00 74.00 68 LEU A N 1
ATOM 488 C CA . LEU A 1 68 ? -1.117 -0.828 -9.239 1.00 74.00 68 LEU A CA 1
ATOM 489 C C . LEU A 1 68 ? -1.941 -2.039 -8.781 1.00 74.00 68 LEU A C 1
ATOM 491 O O . LEU A 1 68 ? -2.881 -1.890 -7.996 1.00 74.00 68 LEU A O 1
ATOM 495 N N . PHE A 1 69 ? -1.581 -3.237 -9.240 1.00 79.81 69 PHE A N 1
ATOM 496 C CA . PHE A 1 69 ? -2.300 -4.474 -8.943 1.00 79.81 69 PHE A CA 1
ATOM 497 C C . PHE A 1 69 ? -2.158 -4.893 -7.478 1.00 79.81 69 PHE A C 1
ATOM 499 O O . PHE A 1 69 ? -3.112 -5.398 -6.900 1.00 79.81 69 PHE A O 1
ATOM 506 N N . LEU A 1 70 ? -1.002 -4.650 -6.855 1.00 74.06 70 LEU A N 1
ATOM 507 C CA . LEU A 1 70 ? -0.800 -4.878 -5.422 1.00 74.06 70 LEU A CA 1
ATOM 508 C C . LEU A 1 70 ? -1.312 -3.706 -4.578 1.00 74.06 70 LEU A C 1
ATOM 510 O O . LEU A 1 70 ? -1.870 -3.921 -3.507 1.00 74.06 70 LEU A O 1
ATOM 514 N N . GLY A 1 71 ? -1.172 -2.469 -5.055 1.00 72.06 71 GLY A N 1
ATOM 515 C CA . GLY A 1 71 ? -1.602 -1.279 -4.322 1.00 72.06 71 GLY A CA 1
ATOM 516 C C . GLY A 1 71 ? -3.119 -1.182 -4.160 1.00 72.06 71 GLY A C 1
ATOM 517 O O . GLY A 1 71 ? -3.596 -0.837 -3.082 1.00 72.06 71 GLY A O 1
ATOM 518 N N . THR A 1 72 ? -3.891 -1.528 -5.195 1.00 77.00 72 THR A N 1
ATOM 519 C CA . THR A 1 72 ? -5.355 -1.338 -5.199 1.00 77.00 72 THR A CA 1
ATOM 520 C C . THR A 1 72 ? -6.089 -2.226 -4.180 1.00 77.00 72 THR A C 1
ATOM 522 O O . THR A 1 72 ? -6.863 -1.689 -3.383 1.00 77.00 72 THR A O 1
ATOM 525 N N . PRO A 1 73 ? -5.850 -3.553 -4.114 1.00 78.38 73 PRO A N 1
ATOM 526 C CA . PRO A 1 73 ? -6.501 -4.419 -3.133 1.00 78.38 73 PRO A CA 1
ATOM 527 C C . PRO A 1 73 ? -6.098 -4.068 -1.700 1.00 78.38 73 PRO A C 1
ATOM 529 O O . PRO A 1 73 ? -6.943 -4.051 -0.808 1.00 78.38 73 PRO A O 1
ATOM 532 N N . VAL A 1 74 ? -4.823 -3.742 -1.468 1.00 77.75 74 VAL A N 1
ATOM 533 C CA . VAL A 1 74 ? -4.334 -3.419 -0.121 1.00 77.75 74 VAL A CA 1
ATOM 534 C C . VAL A 1 74 ? -4.867 -2.057 0.340 1.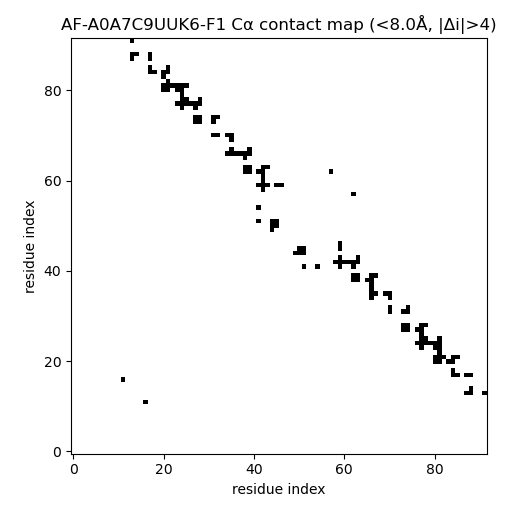00 77.75 74 VAL A C 1
ATOM 536 O O . VAL A 1 74 ? -5.261 -1.912 1.499 1.00 77.75 74 VAL A O 1
ATOM 539 N N . ALA A 1 75 ? -5.004 -1.087 -0.569 1.00 75.00 75 ALA A N 1
ATOM 540 C CA . ALA A 1 75 ? -5.686 0.168 -0.274 1.00 75.00 75 ALA A CA 1
ATOM 541 C C . ALA A 1 75 ? -7.173 -0.045 0.064 1.00 75.00 75 ALA A C 1
ATOM 543 O O . ALA A 1 75 ? -7.675 0.550 1.018 1.00 75.00 75 ALA A O 1
ATOM 544 N N . ALA A 1 76 ? -7.864 -0.940 -0.649 1.00 78.19 76 ALA A N 1
ATOM 545 C CA . ALA A 1 76 ? -9.251 -1.295 -0.347 1.00 78.19 76 ALA A CA 1
ATOM 546 C C . ALA A 1 76 ? -9.395 -1.924 1.052 1.00 78.19 76 ALA A C 1
ATOM 548 O O . ALA A 1 76 ? -10.305 -1.563 1.800 1.00 78.19 76 ALA A O 1
ATOM 549 N N . VAL A 1 77 ? -8.465 -2.802 1.447 1.00 81.50 77 VAL A N 1
ATOM 550 C CA . VAL A 1 77 ? -8.413 -3.389 2.799 1.00 81.50 77 VAL A CA 1
ATOM 551 C C . VAL A 1 77 ? -8.171 -2.314 3.861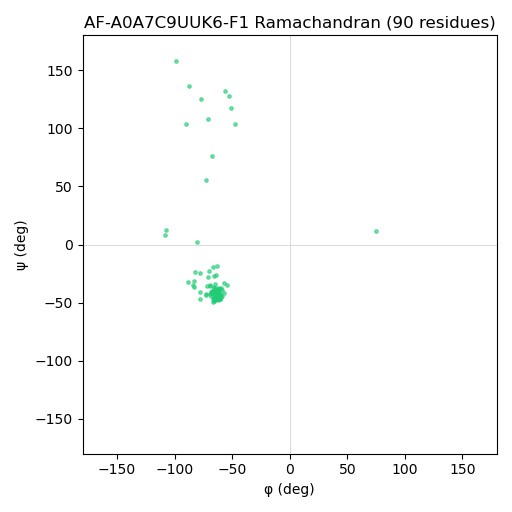 1.00 81.50 77 VAL A C 1
ATOM 553 O O . VAL A 1 77 ? -8.882 -2.269 4.864 1.00 81.50 77 VAL A O 1
ATOM 556 N N . GLY A 1 78 ? -7.205 -1.419 3.640 1.00 77.19 78 GLY A N 1
ATOM 557 C CA . GLY A 1 78 ? -6.914 -0.320 4.560 1.00 77.19 78 GLY A CA 1
ATOM 558 C C . GLY A 1 78 ? -8.110 0.619 4.753 1.00 77.19 78 GLY A C 1
ATOM 559 O O . GLY A 1 78 ? -8.453 0.960 5.886 1.00 77.19 78 GLY A O 1
ATOM 560 N N . TRP A 1 79 ? -8.810 0.963 3.669 1.00 77.06 79 TRP A N 1
ATOM 561 C CA . TRP A 1 79 ? -10.051 1.739 3.727 1.00 77.06 79 TRP A CA 1
ATOM 562 C C . TRP A 1 79 ? -11.170 0.996 4.470 1.00 77.06 79 TRP A C 1
ATOM 564 O O . TRP A 1 79 ? -11.834 1.583 5.324 1.00 77.06 79 TRP A O 1
ATOM 574 N N . GLY A 1 80 ? -11.341 -0.304 4.211 1.00 81.06 80 GLY A N 1
ATOM 575 C CA . GLY A 1 80 ? -12.316 -1.149 4.902 1.00 81.06 80 GLY A CA 1
ATOM 576 C C . GLY A 1 80 ? -12.094 -1.205 6.416 1.00 81.06 80 GLY A C 1
ATOM 577 O O . GLY A 1 80 ? -13.056 -1.126 7.176 1.00 81.06 80 GLY A O 1
ATOM 578 N N . LEU A 1 81 ? -10.837 -1.253 6.868 1.00 79.94 81 LEU A N 1
ATOM 579 C CA . LEU A 1 81 ? -10.483 -1.203 8.292 1.00 79.94 81 LEU A CA 1
ATOM 580 C C . LEU A 1 81 ? -10.808 0.152 8.934 1.00 79.94 81 LEU A C 1
ATOM 582 O O . LEU A 1 81 ? -11.328 0.191 10.050 1.00 79.94 81 LEU A O 1
ATOM 586 N N . VAL A 1 82 ? -10.544 1.260 8.232 1.00 78.12 82 VAL A N 1
ATOM 587 C CA . VAL A 1 82 ? -10.917 2.606 8.703 1.00 78.12 82 VAL A CA 1
ATOM 588 C C . VAL A 1 82 ? -12.435 2.741 8.798 1.00 78.12 82 VAL A C 1
ATOM 590 O O . VAL A 1 82 ? -12.944 3.230 9.807 1.00 78.12 82 VAL A O 1
ATOM 593 N N . TRP A 1 83 ? -13.164 2.285 7.778 1.00 84.81 83 TRP A N 1
ATOM 594 C CA . TRP A 1 83 ? -14.624 2.312 7.764 1.00 84.81 83 TRP A CA 1
ATOM 595 C C . TRP A 1 83 ? -15.218 1.458 8.891 1.00 84.81 83 TRP A C 1
ATOM 597 O O . TRP A 1 83 ? -16.043 1.953 9.656 1.00 84.81 83 TRP A O 1
ATOM 607 N N . LEU A 1 84 ? -14.737 0.223 9.063 1.00 78.31 84 LEU A N 1
ATOM 608 C CA . LEU A 1 84 ? -15.179 -0.680 10.127 1.00 78.31 84 LEU A CA 1
ATOM 609 C C . LEU A 1 84 ? -14.910 -0.091 11.517 1.00 78.31 84 LEU A C 1
ATOM 611 O O . LEU A 1 84 ? -15.783 -0.129 12.379 1.00 78.31 84 LEU A O 1
ATOM 615 N N . GLY A 1 85 ? -13.729 0.498 11.728 1.00 75.25 85 GLY A N 1
ATOM 616 C CA . GLY A 1 85 ? -13.382 1.162 12.985 1.00 75.25 85 GLY A CA 1
ATOM 617 C C . GLY A 1 85 ? -14.222 2.411 13.277 1.00 75.25 85 GLY A C 1
ATOM 618 O O . GLY A 1 85 ? -14.420 2.753 14.439 1.00 75.25 85 GLY A O 1
ATOM 619 N N . ARG A 1 86 ? -14.750 3.095 12.253 1.00 77.44 86 ARG A N 1
ATOM 620 C CA . ARG A 1 86 ? -15.723 4.184 12.446 1.00 77.44 86 ARG A CA 1
ATOM 621 C C . ARG A 1 86 ? -17.118 3.655 12.747 1.00 77.44 86 ARG A C 1
ATOM 623 O O . ARG A 1 86 ? -17.729 4.102 13.709 1.00 77.44 86 ARG A O 1
ATOM 630 N N . TRP A 1 87 ? -17.589 2.671 11.987 1.00 80.88 87 TRP A N 1
ATOM 631 C CA . TRP A 1 87 ? -18.901 2.063 12.199 1.00 80.88 87 TRP A CA 1
ATOM 632 C C . TRP A 1 87 ? -19.028 1.467 13.609 1.00 80.88 87 TRP A C 1
ATOM 634 O O . TRP A 1 87 ? -19.995 1.736 14.315 1.00 80.88 87 TRP A O 1
ATOM 644 N N . LEU A 1 88 ? -18.007 0.749 14.079 1.00 76.31 88 LEU A N 1
ATOM 645 C CA . LEU A 1 88 ? -17.955 0.228 15.447 1.00 76.31 88 LEU A CA 1
ATOM 646 C C . LEU A 1 88 ? -17.848 1.326 16.520 1.00 76.31 88 LEU A C 1
ATOM 648 O O . LEU A 1 88 ? -18.095 1.048 17.687 1.00 76.31 88 LEU A O 1
ATOM 652 N N . ALA A 1 89 ? -17.433 2.551 16.183 1.00 70.81 89 ALA A N 1
ATOM 653 C CA . ALA A 1 89 ? -17.405 3.681 17.122 1.00 70.81 89 ALA A CA 1
ATOM 654 C C . ALA A 1 89 ? -18.758 4.366 17.254 1.00 70.81 89 ALA A C 1
ATOM 656 O O . ALA A 1 89 ? -19.069 4.893 18.315 1.00 70.81 89 ALA A O 1
ATOM 657 N N . GLU A 1 90 ? -19.537 4.359 16.180 1.00 73.31 90 GLU A N 1
ATOM 658 C CA . GLU A 1 90 ? -20.869 4.955 16.133 1.00 73.31 90 GLU A CA 1
ATOM 659 C C . GLU A 1 90 ? -21.942 4.014 16.712 1.00 73.31 90 GLU A C 1
ATOM 661 O O . GLU A 1 90 ? -22.972 4.487 17.178 1.00 73.31 90 GLU A O 1
ATOM 666 N N . ASN A 1 91 ? -21.694 2.697 16.716 1.00 72.50 91 ASN A N 1
ATOM 667 C CA . ASN A 1 91 ? -22.644 1.666 17.161 1.00 72.50 91 ASN A CA 1
ATOM 668 C C . ASN A 1 91 ? -22.289 1.003 18.515 1.00 72.50 91 ASN A C 1
ATOM 670 O O . ASN A 1 91 ? -22.861 -0.040 18.838 1.00 72.50 91 ASN A O 1
ATOM 674 N N . ALA A 1 92 ? -21.348 1.560 19.288 1.00 57.94 92 ALA A N 1
ATOM 675 C CA . ALA A 1 92 ? -20.931 1.067 20.612 1.00 57.94 92 ALA A CA 1
ATOM 676 C C . ALA A 1 92 ? -21.292 2.052 21.729 1.00 57.94 92 ALA A C 1
ATOM 678 O O . ALA A 1 92 ? -21.599 1.571 22.844 1.00 57.94 92 ALA A O 1
#

Sequence (92 aa):
MIEDKVRRRMAVQPGRMNKLAILAGMAVLSLSALAGGGAIVVGTLQWLGAVAPFSPHWPPQSLVVGGLFLGTPVAAVGWGLVWLGRWLAENA

Foldseek 3Di:
DVVVVVVVVVCPPLLVVLVVLLVQLVVLLVVLCVQLVVLLVLLVCVVVVHDPPPDDPDNSVCSNVVSCVSSVVSNVVSVVSNVVSVVSVVVD